Protein AF-A0AAU6EMZ0-F1 (afdb_monomer_lite)

Structure (mmCIF, N/CA/C/O backbone):
data_AF-A0AAU6EMZ0-F1
#
_entry.id   AF-A0AAU6EMZ0-F1
#
loop_
_atom_site.group_PDB
_atom_site.id
_atom_site.type_symbol
_atom_site.label_atom_id
_atom_site.label_alt_id
_atom_site.label_comp_id
_atom_site.label_asym_id
_atom_site.label_entity_id
_atom_site.label_seq_id
_atom_site.pdbx_PDB_ins_code
_atom_site.Cartn_x
_atom_site.Cartn_y
_atom_site.Cartn_z
_atom_site.occupancy
_atom_site.B_iso_or_equiv
_atom_site.auth_seq_id
_atom_site.auth_comp_id
_atom_site.auth_asym_id
_atom_site.auth_atom_id
_atom_site.pdbx_PDB_model_num
ATOM 1 N N . MET A 1 1 ? 79.956 5.441 -56.778 1.00 46.75 1 MET A N 1
ATOM 2 C CA . MET A 1 1 ? 78.729 6.126 -56.321 1.00 46.75 1 MET A CA 1
ATOM 3 C C . MET A 1 1 ? 77.990 6.664 -57.535 1.00 46.75 1 MET A C 1
ATOM 5 O O . MET A 1 1 ? 78.552 7.505 -58.216 1.00 46.75 1 MET A O 1
ATOM 9 N N . ALA A 1 2 ? 76.787 6.163 -57.823 1.00 38.44 2 ALA A N 1
ATOM 10 C CA . ALA A 1 2 ? 75.783 6.825 -58.663 1.00 38.44 2 ALA A CA 1
ATOM 11 C C . ALA A 1 2 ? 74.435 6.119 -58.444 1.00 38.44 2 ALA A C 1
ATOM 13 O O . ALA A 1 2 ? 74.355 4.894 -58.450 1.00 38.44 2 ALA A O 1
ATOM 14 N N . THR A 1 3 ? 73.415 6.913 -58.154 1.00 41.81 3 THR A N 1
ATOM 15 C CA . THR A 1 3 ? 72.106 6.571 -57.593 1.00 41.81 3 THR A CA 1
ATOM 16 C C . THR A 1 3 ? 71.152 5.948 -58.616 1.00 41.81 3 THR A C 1
ATOM 18 O O . THR A 1 3 ? 70.857 6.535 -59.654 1.00 41.81 3 THR A O 1
ATOM 21 N N . THR A 1 4 ? 70.597 4.777 -58.297 1.00 44.91 4 THR A N 1
ATOM 22 C CA . THR A 1 4 ? 69.502 4.138 -59.040 1.00 44.91 4 THR A CA 1
ATOM 23 C C . THR A 1 4 ? 68.179 4.838 -58.725 1.00 44.91 4 THR A C 1
ATOM 25 O O . THR A 1 4 ? 67.642 4.729 -57.625 1.00 44.91 4 THR A O 1
ATOM 28 N N . ALA A 1 5 ? 67.639 5.572 -59.700 1.00 46.84 5 ALA A N 1
ATOM 29 C CA . ALA A 1 5 ? 66.327 6.202 -59.604 1.00 46.84 5 ALA A CA 1
ATOM 30 C C . ALA A 1 5 ? 65.217 5.135 -59.583 1.00 46.84 5 ALA A C 1
ATOM 32 O O . ALA A 1 5 ? 65.011 4.403 -60.555 1.00 46.84 5 ALA A O 1
ATOM 33 N N . ALA A 1 6 ? 64.483 5.053 -58.473 1.00 50.91 6 ALA A N 1
ATOM 34 C CA . ALA A 1 6 ? 63.291 4.228 -58.353 1.00 50.91 6 ALA A CA 1
ATOM 35 C C . ALA A 1 6 ? 62.206 4.743 -59.315 1.00 50.91 6 ALA A C 1
ATOM 37 O O . ALA A 1 6 ? 61.633 5.814 -59.118 1.00 50.91 6 ALA A O 1
ATOM 38 N N . ARG A 1 7 ? 61.911 3.974 -60.370 1.00 48.00 7 ARG A N 1
ATOM 39 C CA . ARG A 1 7 ? 60.764 4.221 -61.252 1.00 48.00 7 ARG A CA 1
ATOM 40 C C . ARG A 1 7 ? 59.471 3.994 -60.465 1.00 48.00 7 ARG A C 1
ATOM 42 O O . ARG A 1 7 ? 59.052 2.857 -60.256 1.00 48.00 7 ARG A O 1
ATOM 49 N N . SER A 1 8 ? 58.819 5.079 -60.059 1.00 54.03 8 SER A N 1
ATOM 50 C CA . SER A 1 8 ? 57.460 5.097 -59.518 1.00 54.03 8 SER A CA 1
ATOM 51 C C . SER A 1 8 ? 56.445 4.777 -60.623 1.00 54.03 8 SER A C 1
ATOM 53 O O . SER A 1 8 ? 55.771 5.638 -61.179 1.00 54.03 8 SER A O 1
ATOM 55 N N . GLY A 1 9 ? 56.330 3.495 -60.965 1.00 49.81 9 GLY A N 1
ATOM 56 C CA . GLY A 1 9 ? 55.336 2.978 -61.905 1.00 49.81 9 GLY A CA 1
ATOM 57 C C . GLY A 1 9 ? 53.920 2.938 -61.323 1.00 49.81 9 GLY A C 1
ATOM 58 O O . GLY A 1 9 ? 53.300 1.879 -61.305 1.00 49.81 9 GLY A O 1
ATOM 59 N N . ALA A 1 10 ? 53.384 4.065 -60.852 1.00 52.66 10 ALA A N 1
ATOM 60 C CA . ALA A 1 10 ? 51.950 4.203 -60.618 1.00 52.66 10 ALA A CA 1
ATOM 61 C C . ALA A 1 10 ? 51.292 4.614 -61.942 1.00 52.66 10 ALA A C 1
ATOM 63 O O . ALA A 1 10 ? 51.250 5.790 -62.294 1.00 52.66 10 ALA A O 1
ATOM 64 N N . ARG A 1 11 ? 50.820 3.626 -62.715 1.00 57.31 11 ARG A N 1
ATOM 65 C CA . ARG A 1 11 ? 50.051 3.884 -63.942 1.00 57.31 11 ARG A CA 1
ATOM 66 C C . ARG A 1 11 ? 48.823 4.749 -63.601 1.00 57.31 11 ARG A C 1
ATOM 68 O O . ARG A 1 11 ? 48.123 4.415 -62.640 1.00 57.31 11 ARG A O 1
ATOM 75 N N . PRO A 1 12 ? 48.523 5.813 -64.368 1.00 52.91 12 PRO A N 1
ATOM 76 C CA . PRO A 1 12 ? 47.300 6.576 -64.172 1.00 52.91 12 PRO A CA 1
ATOM 77 C C . PRO A 1 12 ? 46.101 5.666 -64.452 1.00 52.91 12 PRO A C 1
ATOM 79 O O . PRO A 1 12 ? 46.034 5.000 -65.485 1.00 52.91 12 PRO A O 1
ATOM 82 N N . ILE A 1 13 ? 45.166 5.602 -63.503 1.00 59.47 13 ILE A N 1
ATOM 83 C CA . ILE A 1 13 ? 43.907 4.878 -63.674 1.00 59.47 13 ILE A CA 1
ATOM 84 C C . ILE A 1 13 ? 43.082 5.696 -64.667 1.00 59.47 13 ILE A C 1
ATOM 86 O O . ILE A 1 13 ? 42.446 6.677 -64.282 1.00 59.47 13 ILE A O 1
ATOM 90 N N . SER A 1 14 ? 43.116 5.331 -65.948 1.00 54.16 14 SER A N 1
ATOM 91 C CA . SER A 1 14 ? 42.175 5.871 -66.922 1.00 54.16 14 SER A CA 1
ATOM 92 C C . SER A 1 14 ? 40.780 5.377 -66.539 1.00 54.16 14 SER A C 1
ATOM 94 O O . SER A 1 14 ? 40.443 4.198 -66.646 1.00 54.16 14 SER A O 1
ATOM 96 N N . ALA A 1 15 ? 39.965 6.282 -66.002 1.00 51.53 15 ALA A N 1
ATOM 97 C CA . ALA A 1 15 ? 38.555 6.017 -65.794 1.00 51.53 15 ALA A CA 1
ATOM 98 C C . ALA A 1 15 ? 37.898 5.898 -67.175 1.00 51.53 15 ALA A C 1
ATOM 100 O O . ALA A 1 15 ? 37.754 6.887 -67.893 1.00 51.53 15 ALA A O 1
ATOM 101 N N . VAL A 1 16 ? 37.526 4.677 -67.557 1.00 53.81 16 VAL A N 1
ATOM 102 C CA . VAL A 1 16 ? 36.693 4.429 -68.735 1.00 53.81 16 VAL A CA 1
ATOM 103 C C . VAL A 1 16 ? 35.342 5.106 -68.485 1.00 53.81 16 VAL A C 1
ATOM 105 O O . VAL A 1 16 ? 34.534 4.628 -67.682 1.00 53.81 16 VAL A O 1
ATOM 108 N N . LYS A 1 17 ? 35.118 6.259 -69.134 1.00 50.16 17 LYS A N 1
ATOM 109 C CA . LYS A 1 17 ? 33.810 6.929 -69.204 1.00 50.16 17 LYS A CA 1
ATOM 110 C C . LYS A 1 17 ? 32.807 5.917 -69.763 1.00 50.16 17 LYS A C 1
ATOM 112 O O . LYS A 1 17 ? 32.904 5.550 -70.927 1.00 50.16 17 LYS A O 1
ATOM 117 N N . GLY A 1 18 ? 31.885 5.448 -68.922 1.00 50.56 18 GLY A N 1
ATOM 118 C CA . GLY A 1 18 ? 30.803 4.544 -69.330 1.00 50.56 18 GLY A CA 1
ATOM 119 C C . GLY A 1 18 ? 30.592 3.308 -68.455 1.00 50.56 18 GLY A C 1
ATOM 120 O O . GLY A 1 18 ? 29.577 2.639 -68.613 1.00 50.56 18 GLY A O 1
ATOM 121 N N . SER A 1 19 ? 31.478 2.993 -67.504 1.00 58.41 19 SER A N 1
ATOM 122 C CA . SER A 1 19 ? 31.186 1.914 -66.549 1.00 58.41 19 SER A CA 1
ATOM 123 C C . SER A 1 19 ? 30.449 2.463 -65.323 1.00 58.41 19 SER A C 1
ATOM 125 O O . SER A 1 19 ? 31.013 3.225 -64.543 1.00 58.41 19 SER A O 1
ATOM 127 N N . ASN A 1 20 ? 29.206 2.026 -65.100 1.00 59.50 20 ASN A N 1
ATOM 128 C CA . ASN A 1 20 ? 28.439 2.244 -63.857 1.00 59.50 20 ASN A CA 1
ATOM 129 C C . ASN A 1 20 ? 29.059 1.525 -62.633 1.00 59.50 20 ASN A C 1
ATOM 131 O O . ASN A 1 20 ? 28.396 1.278 -61.626 1.00 59.50 20 ASN A O 1
ATOM 135 N N . PHE A 1 21 ? 30.330 1.132 -62.722 1.00 59.91 21 PHE A N 1
ATOM 136 C CA . PHE A 1 21 ? 31.046 0.392 -61.701 1.00 59.91 21 PHE A CA 1
ATOM 137 C C . PHE A 1 21 ? 31.914 1.356 -60.899 1.00 59.91 21 PHE A C 1
ATOM 139 O O . PHE A 1 21 ? 33.020 1.715 -61.297 1.00 59.91 21 PHE A O 1
ATOM 146 N N . GLU A 1 22 ? 31.423 1.743 -59.720 1.00 70.06 22 GLU A N 1
ATOM 147 C CA . GLU A 1 22 ? 32.263 2.403 -58.722 1.00 70.06 22 GLU A CA 1
ATOM 148 C C . GLU A 1 22 ? 33.537 1.557 -58.480 1.00 70.06 22 GLU A C 1
ATOM 150 O O . GLU A 1 22 ? 33.438 0.343 -58.231 1.00 70.06 22 GLU A O 1
ATOM 155 N N . PRO A 1 23 ? 34.738 2.168 -58.492 1.00 80.50 23 PRO A N 1
ATOM 156 C CA . PRO A 1 23 ? 35.985 1.483 -58.186 1.00 80.50 23 PRO A CA 1
ATOM 157 C C . PRO A 1 23 ? 35.891 0.680 -56.883 1.00 80.50 23 PRO A C 1
ATOM 159 O O . PRO A 1 23 ? 35.397 1.168 -55.863 1.00 80.50 23 PRO A O 1
ATOM 162 N N . LYS A 1 24 ? 36.426 -0.551 -56.878 1.00 78.44 24 LYS A N 1
ATOM 163 C CA . LYS A 1 24 ? 36.351 -1.498 -55.742 1.00 78.44 24 LYS A CA 1
ATOM 164 C C . LYS A 1 24 ? 36.734 -0.869 -54.393 1.00 78.44 24 LYS A C 1
ATOM 166 O O . LYS A 1 24 ? 36.169 -1.242 -53.367 1.00 78.44 24 LYS A O 1
ATOM 171 N N . ARG A 1 25 ? 37.682 0.077 -54.384 1.00 78.25 25 ARG A N 1
ATOM 172 C CA . ARG A 1 25 ? 38.103 0.823 -53.184 1.00 78.25 25 ARG A CA 1
ATOM 173 C C . ARG A 1 25 ? 36.982 1.709 -52.622 1.00 78.25 25 ARG A C 1
ATOM 175 O O . ARG A 1 25 ? 36.730 1.649 -51.423 1.00 78.25 25 ARG A O 1
ATOM 182 N N . ILE A 1 26 ? 36.276 2.449 -53.479 1.00 79.25 26 ILE A N 1
ATOM 183 C CA . ILE A 1 26 ? 35.177 3.351 -53.097 1.00 79.25 26 ILE A CA 1
ATOM 184 C C . ILE A 1 26 ? 33.988 2.540 -52.572 1.00 79.25 26 ILE A C 1
ATOM 186 O O . ILE A 1 26 ? 33.518 2.788 -51.462 1.00 79.25 26 ILE A O 1
ATOM 190 N N . ARG A 1 27 ? 33.602 1.463 -53.271 1.00 78.81 27 ARG A N 1
ATOM 191 C CA . ARG A 1 27 ? 32.559 0.530 -52.802 1.00 78.81 27 ARG A CA 1
ATOM 192 C C . ARG A 1 27 ? 32.866 -0.071 -51.431 1.00 78.81 27 ARG A C 1
ATOM 194 O O . ARG A 1 27 ? 31.987 -0.161 -50.574 1.00 78.81 27 ARG A O 1
ATOM 201 N N . LYS A 1 28 ? 34.115 -0.501 -51.208 1.00 81.38 28 LYS A N 1
ATOM 202 C CA . LYS A 1 28 ? 34.553 -1.043 -49.910 1.00 81.38 28 LYS A CA 1
ATOM 203 C C . LYS A 1 28 ? 34.506 0.017 -48.808 1.00 81.38 28 LYS A C 1
ATOM 205 O O . LYS A 1 28 ? 34.060 -0.299 -47.708 1.00 81.38 28 LYS A O 1
ATOM 210 N N . ALA A 1 29 ? 34.925 1.250 -49.094 1.00 74.88 29 ALA A N 1
ATOM 211 C CA . ALA A 1 29 ? 34.855 2.356 -48.143 1.00 74.88 29 ALA A CA 1
ATOM 212 C C . ALA A 1 29 ? 33.401 2.690 -47.767 1.00 74.88 29 ALA A C 1
ATOM 214 O O . ALA A 1 29 ? 33.085 2.757 -46.581 1.00 74.88 29 ALA A O 1
ATOM 215 N N . ARG A 1 30 ? 32.498 2.779 -48.755 1.00 77.50 30 ARG A N 1
ATOM 216 C CA . ARG A 1 30 ? 31.063 3.035 -48.547 1.00 77.50 30 ARG A CA 1
ATOM 217 C C . ARG A 1 30 ? 30.395 1.934 -47.722 1.00 77.50 30 ARG A C 1
ATOM 219 O O . ARG A 1 30 ? 29.713 2.232 -46.747 1.00 77.50 30 ARG A O 1
ATOM 226 N N . ARG A 1 31 ? 30.672 0.658 -48.032 1.00 75.25 31 ARG A N 1
ATOM 227 C CA . ARG A 1 31 ? 30.199 -0.486 -47.232 1.00 75.25 31 ARG A CA 1
ATOM 228 C C . ARG A 1 31 ? 30.733 -0.433 -45.798 1.00 75.25 31 ARG A C 1
ATOM 230 O O . ARG A 1 31 ? 29.966 -0.648 -44.870 1.00 75.25 31 ARG A O 1
ATOM 237 N N . LYS A 1 32 ? 32.020 -0.128 -45.594 1.00 77.81 32 LYS A N 1
ATOM 238 C CA . LYS A 1 32 ? 32.607 -0.002 -44.247 1.00 77.81 32 LYS A CA 1
ATOM 239 C C . LYS A 1 32 ? 31.958 1.135 -43.450 1.00 77.81 32 LYS A C 1
ATOM 241 O O . LYS A 1 32 ? 31.729 0.969 -42.257 1.00 77.81 32 LYS A O 1
ATOM 246 N N . LEU A 1 33 ? 31.633 2.252 -44.103 1.00 68.81 33 LEU A N 1
ATOM 247 C CA . LEU A 1 33 ? 30.937 3.382 -43.484 1.00 68.81 33 LEU A CA 1
ATOM 248 C C . LEU A 1 33 ? 29.498 3.013 -43.085 1.00 68.81 33 LEU A C 1
ATOM 250 O O . LEU A 1 33 ? 29.107 3.266 -41.951 1.00 68.81 33 LEU A O 1
ATOM 254 N N . MET A 1 34 ? 28.753 2.337 -43.970 1.00 71.19 34 MET A N 1
ATOM 255 C CA . MET A 1 34 ? 27.405 1.828 -43.673 1.00 71.19 34 MET A CA 1
ATOM 256 C C . MET A 1 34 ? 27.412 0.816 -42.526 1.00 71.19 34 MET A C 1
ATOM 258 O O . MET A 1 34 ? 26.602 0.924 -41.616 1.00 71.19 34 MET A O 1
ATOM 262 N N . VAL A 1 35 ? 28.353 -0.135 -42.527 1.00 70.75 35 VAL A N 1
ATOM 263 C CA . VAL A 1 35 ? 28.496 -1.118 -41.441 1.00 70.75 35 VAL A CA 1
ATOM 264 C C . VAL A 1 35 ? 28.852 -0.428 -40.125 1.00 70.75 35 VAL A C 1
ATOM 266 O O . VAL A 1 35 ? 28.305 -0.784 -39.090 1.00 70.75 35 VAL A O 1
ATOM 269 N N . ARG A 1 36 ? 29.719 0.592 -40.141 1.00 67.38 36 ARG A N 1
ATOM 270 C CA . ARG A 1 36 ? 30.054 1.370 -38.940 1.00 67.38 36 ARG A CA 1
ATOM 271 C C . ARG A 1 36 ? 28.855 2.169 -38.416 1.00 67.38 36 ARG A C 1
ATOM 273 O O . ARG A 1 36 ? 28.677 2.224 -37.206 1.00 67.38 36 ARG A O 1
ATOM 280 N N . GLY A 1 37 ? 28.032 2.736 -39.302 1.00 68.56 37 GLY A N 1
ATOM 281 C CA . GLY A 1 37 ? 26.771 3.392 -38.939 1.00 68.56 37 GLY A CA 1
ATOM 282 C C . GLY A 1 37 ? 25.747 2.411 -38.363 1.00 68.56 37 GLY A C 1
ATOM 283 O O . GLY A 1 37 ? 25.199 2.659 -37.297 1.00 68.56 37 GLY A O 1
ATOM 284 N N . ALA A 1 38 ? 25.572 1.248 -38.996 1.00 70.31 38 ALA A N 1
ATOM 285 C CA . ALA A 1 38 ? 24.697 0.185 -38.503 1.00 70.31 38 ALA A CA 1
ATOM 286 C C . ALA A 1 38 ? 25.150 -0.353 -37.133 1.00 70.31 38 ALA A C 1
ATOM 288 O O . ALA A 1 38 ? 24.329 -0.514 -36.238 1.00 70.31 38 ALA A O 1
ATOM 289 N N . LEU A 1 39 ? 26.456 -0.568 -36.932 1.00 68.50 39 LEU A N 1
ATOM 290 C CA . LEU A 1 39 ? 27.016 -0.941 -35.628 1.00 68.50 39 LEU A CA 1
ATOM 291 C C . LEU A 1 39 ? 26.821 0.166 -34.584 1.00 68.50 39 LEU A C 1
ATOM 293 O O . LEU A 1 39 ? 26.520 -0.138 -33.435 1.00 68.50 39 LEU A O 1
ATOM 297 N N . GLY A 1 40 ? 26.967 1.436 -34.973 1.00 71.00 40 GLY A N 1
ATOM 298 C CA . GLY A 1 40 ? 26.685 2.583 -34.109 1.00 71.00 40 GLY A CA 1
ATOM 299 C C . GLY A 1 40 ? 25.237 2.597 -33.621 1.00 71.00 40 GLY A C 1
ATOM 300 O O . GLY A 1 40 ? 25.013 2.746 -32.423 1.00 71.00 40 GLY A O 1
ATOM 301 N N . ASN A 1 41 ? 24.283 2.342 -34.520 1.00 74.38 41 ASN A N 1
ATOM 302 C CA . ASN A 1 41 ? 22.861 2.246 -34.187 1.00 74.38 41 ASN A CA 1
ATOM 303 C C . ASN A 1 41 ? 22.576 1.055 -33.262 1.00 74.38 41 ASN A C 1
ATOM 305 O O . ASN A 1 41 ? 21.976 1.239 -32.215 1.00 74.38 41 ASN A O 1
ATOM 309 N N . VAL A 1 42 ? 23.111 -0.137 -33.558 1.00 71.81 42 VAL A N 1
ATOM 310 C CA . VAL A 1 42 ? 22.944 -1.322 -32.690 1.00 71.81 42 VAL A CA 1
ATOM 311 C C . VAL A 1 42 ? 23.517 -1.088 -31.286 1.00 71.81 42 VAL A C 1
ATOM 313 O O . VAL A 1 42 ? 22.938 -1.526 -30.292 1.00 71.81 42 VAL A O 1
ATOM 316 N N . ILE A 1 43 ? 24.652 -0.391 -31.175 1.00 74.38 43 ILE A N 1
ATOM 317 C CA . ILE A 1 43 ? 25.242 -0.032 -29.878 1.00 74.38 43 ILE A CA 1
ATOM 318 C C . ILE A 1 43 ? 24.379 1.008 -29.155 1.00 74.38 43 ILE A C 1
ATOM 320 O O . ILE A 1 43 ? 24.220 0.903 -27.939 1.00 74.38 43 ILE A O 1
ATOM 324 N N . ALA A 1 44 ? 23.839 1.998 -29.871 1.00 74.56 44 ALA A N 1
ATOM 325 C CA . ALA A 1 44 ? 22.937 2.998 -29.307 1.00 74.56 44 ALA A CA 1
ATOM 326 C C . ALA A 1 44 ? 21.650 2.344 -28.778 1.00 74.56 44 ALA A C 1
ATOM 328 O O . ALA A 1 44 ? 21.320 2.540 -27.611 1.00 74.56 44 ALA A O 1
ATOM 329 N N . ASP A 1 45 ? 21.017 1.468 -29.560 1.00 74.62 45 ASP A N 1
ATOM 330 C CA . ASP A 1 45 ? 19.819 0.717 -29.163 1.00 74.62 45 ASP A CA 1
ATOM 331 C C . ASP A 1 45 ? 20.091 -0.178 -27.946 1.00 74.62 45 ASP A C 1
ATOM 333 O O . ASP A 1 45 ? 19.297 -0.249 -27.007 1.00 74.62 45 ASP A O 1
ATOM 337 N N . ALA A 1 46 ? 21.252 -0.841 -27.912 1.00 77.06 46 ALA A N 1
ATOM 338 C CA . ALA A 1 46 ? 21.655 -1.662 -26.775 1.00 77.06 46 ALA A CA 1
ATOM 339 C C . ALA A 1 46 ? 21.939 -0.836 -25.508 1.00 77.06 46 ALA A C 1
ATOM 341 O O . ALA A 1 46 ? 21.735 -1.337 -24.399 1.00 77.06 46 ALA A O 1
ATOM 342 N N . LYS A 1 47 ? 22.434 0.401 -25.645 1.00 80.69 47 LYS A N 1
ATOM 343 C CA . LYS A 1 47 ? 22.633 1.326 -24.519 1.00 80.69 47 LYS A CA 1
ATOM 344 C C . LYS A 1 47 ? 21.302 1.867 -24.006 1.00 80.69 47 LYS A C 1
ATOM 346 O O . LYS A 1 47 ? 21.063 1.743 -22.810 1.00 80.69 47 LYS A O 1
ATOM 351 N N . MET A 1 48 ? 20.426 2.333 -24.895 1.00 80.00 48 MET A N 1
ATOM 352 C CA . MET A 1 48 ? 19.078 2.791 -24.541 1.00 80.00 48 MET A CA 1
ATOM 353 C C . MET A 1 48 ? 18.305 1.687 -23.812 1.00 80.00 48 MET A C 1
ATOM 355 O O . MET A 1 48 ? 17.861 1.880 -22.689 1.00 80.00 48 MET A O 1
ATOM 359 N N . ALA A 1 49 ? 18.308 0.459 -24.342 1.00 77.75 49 ALA A N 1
ATOM 360 C CA . ALA A 1 49 ? 17.653 -0.675 -23.687 1.00 77.75 49 ALA A CA 1
ATOM 361 C C . ALA A 1 49 ? 18.233 -1.009 -22.295 1.00 77.75 49 ALA A C 1
ATOM 363 O O . ALA A 1 49 ? 17.536 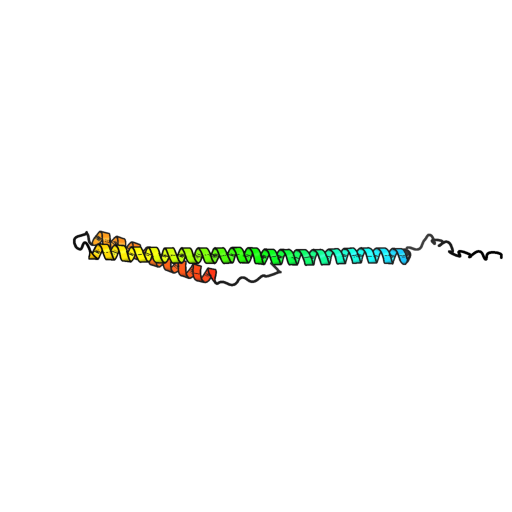-1.560 -21.438 1.00 77.75 49 ALA A O 1
ATOM 364 N N . LYS A 1 50 ? 19.520 -0.719 -22.046 1.00 83.19 50 LYS A N 1
ATOM 365 C CA . LYS A 1 50 ? 20.118 -0.849 -20.706 1.00 83.19 50 LYS A CA 1
ATOM 366 C C . LYS A 1 50 ? 19.654 0.269 -19.779 1.00 83.19 50 LYS A C 1
ATOM 368 O O . LYS A 1 50 ? 19.390 -0.019 -18.614 1.00 83.19 50 LYS A O 1
ATOM 373 N N . GLU A 1 51 ? 19.580 1.499 -20.272 1.00 86.94 51 GLU A N 1
ATOM 374 C CA . GLU A 1 51 ? 19.113 2.668 -19.523 1.00 86.94 51 GLU A CA 1
ATOM 375 C C . GLU A 1 51 ? 17.637 2.513 -19.141 1.00 86.94 51 GLU A C 1
ATOM 377 O O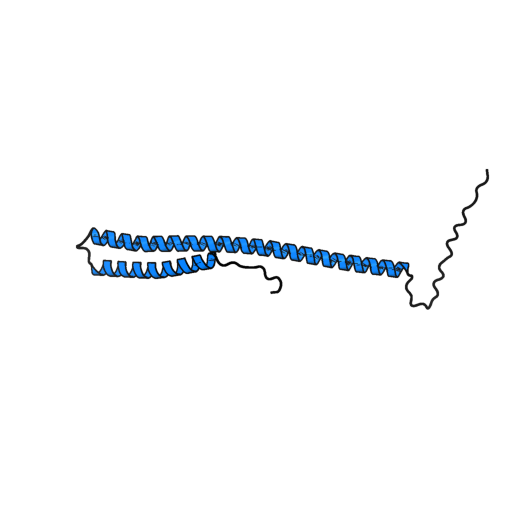 . GLU A 1 51 ? 17.330 2.558 -17.950 1.00 86.94 51 GLU A O 1
ATOM 382 N N . ASP A 1 52 ? 16.772 2.139 -20.087 1.00 83.31 52 ASP A N 1
ATOM 383 C CA . ASP A 1 52 ? 15.350 1.851 -19.854 1.00 83.31 52 ASP A CA 1
ATOM 384 C C . ASP A 1 52 ? 15.160 0.772 -18.787 1.00 83.31 52 ASP A C 1
ATOM 386 O O . ASP A 1 52 ? 14.340 0.882 -17.873 1.00 83.31 52 ASP A O 1
ATOM 390 N N . ARG A 1 53 ? 15.960 -0.298 -18.859 1.00 83.62 53 ARG A N 1
ATOM 391 C CA . ARG A 1 53 ? 15.906 -1.383 -17.878 1.00 83.62 53 ARG A CA 1
ATOM 392 C C . ARG A 1 53 ? 16.363 -0.916 -16.496 1.00 83.62 53 ARG A C 1
ATOM 394 O O . ARG A 1 53 ? 15.785 -1.330 -15.488 1.00 83.62 53 ARG A O 1
ATOM 401 N N . GLN A 1 54 ? 17.403 -0.087 -16.421 1.00 86.69 54 GLN A N 1
ATOM 402 C CA . GLN A 1 54 ? 17.856 0.487 -15.154 1.00 86.69 54 GLN A CA 1
ATOM 403 C C . GLN A 1 54 ? 16.800 1.417 -14.558 1.00 86.69 54 GLN A C 1
ATOM 405 O O . GLN A 1 54 ? 16.512 1.320 -13.363 1.00 86.69 54 GLN A O 1
ATOM 410 N N . GLU A 1 55 ? 16.203 2.278 -15.375 1.00 88.31 55 GLU A N 1
ATOM 411 C CA . GLU A 1 55 ? 15.137 3.184 -14.968 1.00 88.31 55 GLU A CA 1
ATOM 412 C C . GLU A 1 55 ? 13.897 2.418 -14.498 1.00 88.31 55 GLU A C 1
ATOM 414 O O . GLU A 1 55 ? 13.387 2.687 -13.408 1.00 88.31 55 GLU A O 1
ATOM 419 N N . PHE A 1 56 ? 13.492 1.374 -15.226 1.00 85.88 56 PHE A N 1
ATOM 420 C CA . PHE A 1 56 ? 12.417 0.477 -14.812 1.00 85.88 56 PHE A CA 1
ATOM 421 C C . PHE A 1 56 ? 12.658 -0.085 -13.407 1.00 85.88 56 PHE A C 1
ATOM 423 O O . PHE A 1 56 ? 11.778 -0.013 -12.550 1.00 85.88 56 PHE A O 1
ATOM 430 N N . TYR A 1 57 ? 13.855 -0.609 -13.120 1.00 87.00 57 TYR A N 1
ATOM 431 C CA . TYR A 1 57 ? 14.151 -1.143 -11.788 1.00 87.00 57 TYR A CA 1
ATOM 432 C C . TYR A 1 57 ? 14.233 -0.059 -10.705 1.00 87.00 57 TYR A C 1
ATOM 434 O O . TYR A 1 57 ? 13.851 -0.330 -9.561 1.00 87.00 57 TYR A O 1
ATOM 442 N N . ARG A 1 58 ? 14.683 1.162 -11.029 1.00 90.44 58 ARG A N 1
ATOM 443 C CA . ARG A 1 58 ? 14.658 2.306 -10.098 1.00 90.44 58 ARG A CA 1
ATOM 444 C C . ARG A 1 58 ? 13.223 2.691 -9.739 1.00 90.44 58 ARG A C 1
ATOM 446 O O . ARG A 1 58 ? 12.895 2.765 -8.553 1.00 90.44 58 ARG A O 1
ATOM 453 N N . ASN A 1 59 ? 12.360 2.845 -10.740 1.00 88.44 59 ASN A N 1
ATOM 454 C CA . ASN A 1 59 ? 10.945 3.163 -10.556 1.00 88.44 59 ASN A CA 1
ATOM 455 C C . ASN A 1 59 ? 10.221 2.039 -9.810 1.00 88.44 59 ASN A C 1
ATOM 457 O O . ASN A 1 59 ? 9.516 2.291 -8.832 1.00 88.44 59 ASN A O 1
ATOM 461 N N . LEU A 1 60 ? 10.494 0.783 -10.169 1.00 89.06 60 LEU A N 1
ATOM 462 C CA . LEU A 1 60 ? 9.966 -0.378 -9.463 1.00 89.06 60 LEU A CA 1
ATOM 463 C C . LEU A 1 60 ? 10.391 -0.393 -7.990 1.00 89.06 60 LEU A C 1
ATOM 465 O O . LEU A 1 60 ? 9.583 -0.712 -7.118 1.00 89.06 60 LEU A O 1
ATOM 469 N N . ARG A 1 61 ? 11.649 -0.050 -7.687 1.00 88.44 61 ARG A N 1
ATOM 470 C CA . ARG A 1 61 ? 12.131 0.055 -6.304 1.00 88.44 61 ARG A CA 1
ATOM 471 C C . ARG A 1 61 ? 11.399 1.159 -5.545 1.00 88.44 61 ARG A C 1
ATOM 473 O O . ARG A 1 61 ? 10.974 0.907 -4.420 1.00 88.44 61 ARG A O 1
ATOM 480 N N . ARG A 1 62 ? 11.223 2.340 -6.145 1.00 90.81 62 ARG A N 1
ATOM 481 C CA . ARG A 1 62 ? 10.485 3.460 -5.538 1.00 90.81 62 ARG A CA 1
ATOM 482 C C . ARG A 1 62 ? 9.050 3.059 -5.204 1.00 90.81 62 ARG A C 1
ATOM 484 O O . ARG A 1 62 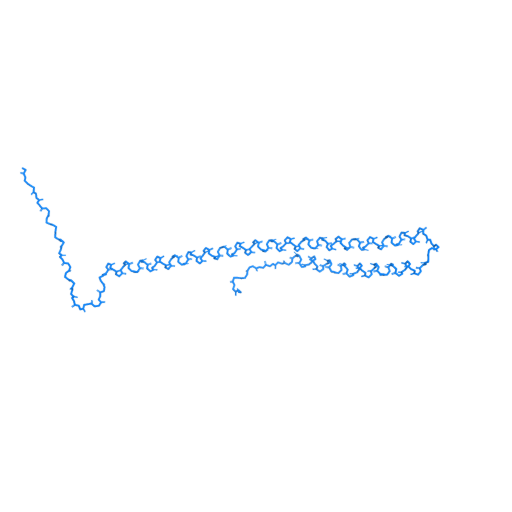? 8.641 3.194 -4.055 1.00 90.81 62 ARG A O 1
ATOM 491 N N . ILE A 1 63 ? 8.344 2.465 -6.164 1.00 89.50 63 ILE A N 1
ATOM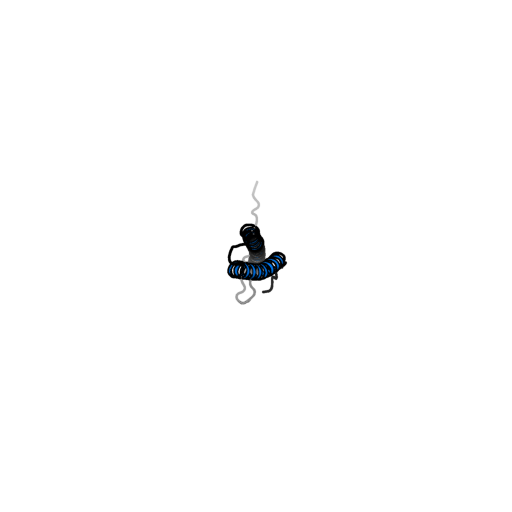 492 C CA . ILE A 1 63 ? 6.977 1.967 -5.979 1.00 89.50 63 ILE A CA 1
ATOM 493 C C . ILE A 1 63 ? 6.932 0.898 -4.879 1.00 89.50 63 ILE A C 1
ATOM 495 O O . ILE A 1 63 ? 6.081 0.960 -3.999 1.00 89.50 63 ILE A O 1
ATOM 499 N N . LYS A 1 64 ? 7.864 -0.066 -4.868 1.00 90.25 64 LYS A N 1
ATOM 500 C CA . LYS A 1 64 ? 7.932 -1.094 -3.812 1.00 90.25 64 LYS A CA 1
ATOM 501 C C . LYS A 1 64 ? 8.100 -0.490 -2.419 1.00 90.25 64 LYS A C 1
ATOM 503 O O . LYS A 1 64 ? 7.462 -0.959 -1.480 1.00 90.25 64 LYS A O 1
ATOM 508 N N . LEU A 1 65 ? 8.962 0.515 -2.276 1.00 90.56 65 LEU A N 1
ATOM 509 C CA . LEU A 1 65 ? 9.163 1.203 -1.000 1.00 90.56 65 LEU A CA 1
ATOM 510 C C . LEU A 1 65 ? 7.902 1.961 -0.578 1.00 90.56 65 LEU A C 1
ATOM 512 O O . LEU A 1 65 ? 7.472 1.808 0.560 1.00 90.56 65 LEU A O 1
ATOM 516 N N . GLN A 1 66 ? 7.273 2.688 -1.503 1.00 90.88 66 GLN A N 1
ATOM 517 C CA . GLN A 1 66 ? 6.021 3.404 -1.247 1.00 90.88 66 GLN A CA 1
ATOM 518 C C . GLN A 1 66 ? 4.896 2.457 -0.814 1.00 90.88 66 GLN A C 1
ATOM 520 O O . GLN A 1 66 ? 4.270 2.689 0.212 1.00 90.88 66 GLN A O 1
ATOM 525 N N . ARG A 1 67 ? 4.687 1.339 -1.522 1.00 91.75 67 ARG A N 1
ATOM 526 C CA . ARG A 1 67 ? 3.658 0.347 -1.158 1.00 91.75 67 ARG A CA 1
ATOM 527 C C . ARG A 1 67 ? 3.877 -0.238 0.235 1.00 91.75 67 ARG A C 1
ATOM 529 O O . ARG A 1 67 ? 2.926 -0.406 0.985 1.00 91.75 67 ARG A O 1
ATOM 536 N N . ARG A 1 68 ? 5.131 -0.537 0.592 1.00 91.19 68 ARG A N 1
ATOM 537 C CA . ARG A 1 68 ? 5.479 -1.029 1.936 1.00 91.19 68 ARG A CA 1
ATOM 538 C C . ARG A 1 68 ? 5.231 0.016 3.015 1.00 91.19 68 ARG A C 1
ATOM 540 O O . ARG A 1 68 ? 4.822 -0.355 4.107 1.00 91.19 68 ARG A O 1
ATOM 547 N N . GLN A 1 69 ? 5.513 1.283 2.728 1.00 93.31 69 GLN A N 1
ATOM 548 C CA . GLN A 1 69 ? 5.256 2.372 3.661 1.00 93.31 69 GLN A CA 1
ATOM 549 C C . GLN A 1 69 ? 3.752 2.531 3.906 1.00 93.31 69 GLN A C 1
ATOM 551 O O . GLN A 1 69 ? 3.328 2.488 5.055 1.00 93.31 69 GLN A O 1
ATOM 556 N N . LEU A 1 70 ? 2.951 2.570 2.838 1.00 92.12 70 LEU A N 1
ATOM 557 C CA . LEU A 1 70 ? 1.491 2.635 2.938 1.00 92.12 70 LEU A CA 1
ATOM 558 C C . LEU A 1 70 ? 0.911 1.442 3.710 1.00 92.12 70 LEU A C 1
ATOM 560 O O . LEU A 1 70 ? 0.077 1.626 4.586 1.00 92.12 70 LEU A O 1
ATOM 564 N N . ALA A 1 71 ? 1.392 0.220 3.457 1.00 92.38 71 ALA A N 1
ATOM 565 C CA . ALA A 1 71 ? 0.931 -0.958 4.194 1.00 92.38 71 ALA A CA 1
ATOM 566 C C . ALA A 1 71 ? 1.234 -0.871 5.704 1.00 92.38 71 ALA A C 1
ATOM 568 O O . ALA A 1 71 ? 0.412 -1.269 6.526 1.00 92.38 71 ALA A O 1
ATOM 569 N N . LYS A 1 72 ? 2.390 -0.307 6.087 1.00 94.38 72 LYS A N 1
ATOM 570 C CA . LYS A 1 72 ? 2.714 -0.053 7.500 1.00 94.38 72 LYS A CA 1
ATOM 571 C C . LYS A 1 72 ? 1.788 0.990 8.118 1.00 94.38 72 LYS A C 1
ATOM 573 O O . LYS A 1 72 ? 1.332 0.791 9.236 1.00 94.38 72 LYS A O 1
ATOM 578 N N . GLU A 1 73 ? 1.517 2.080 7.408 1.00 94.50 73 GLU A N 1
ATOM 579 C CA . GLU A 1 73 ? 0.617 3.140 7.877 1.00 94.50 73 GLU A CA 1
ATOM 580 C C . GLU A 1 73 ? -0.810 2.613 8.075 1.00 94.50 73 GLU A C 1
ATOM 582 O O . GLU A 1 73 ? -1.417 2.869 9.113 1.00 94.50 73 GLU A O 1
ATOM 587 N N . MET A 1 74 ? -1.303 1.782 7.152 1.00 94.19 74 MET A N 1
ATOM 588 C CA . MET A 1 74 ? -2.602 1.114 7.287 1.00 94.19 74 MET A CA 1
ATOM 589 C C . MET A 1 74 ? -2.650 0.168 8.491 1.00 94.19 74 MET A C 1
ATOM 591 O O . MET A 1 74 ? -3.635 0.158 9.227 1.00 94.19 74 MET A O 1
ATOM 595 N N . ALA A 1 75 ? -1.577 -0.587 8.745 1.00 92.94 75 ALA A N 1
ATOM 596 C CA . ALA A 1 75 ? -1.489 -1.444 9.925 1.00 92.94 75 ALA A CA 1
ATOM 597 C C . ALA A 1 75 ? -1.501 -0.635 11.237 1.00 92.94 75 ALA A C 1
ATOM 599 O O . ALA A 1 75 ? -2.149 -1.035 12.204 1.00 92.94 75 ALA A O 1
ATOM 600 N N . VAL A 1 76 ? -0.830 0.523 11.272 1.00 95.94 76 VAL A N 1
ATOM 601 C CA . VAL A 1 76 ? -0.884 1.440 12.424 1.00 95.94 76 VAL A CA 1
ATOM 602 C C . VAL A 1 76 ? -2.306 1.958 12.632 1.00 95.94 76 VAL A C 1
ATOM 604 O O . VAL A 1 76 ? -2.802 1.922 13.756 1.00 95.94 76 VAL A O 1
ATOM 607 N N . LEU A 1 77 ? -2.993 2.372 11.565 1.00 94.69 77 LEU A N 1
ATOM 608 C CA . LEU A 1 77 ? -4.377 2.844 11.643 1.00 94.69 77 LEU A CA 1
ATOM 609 C C . LEU A 1 77 ? -5.336 1.750 12.150 1.00 94.69 77 LEU A C 1
ATOM 611 O O . LEU A 1 77 ? -6.205 2.020 12.984 1.00 94.69 77 LEU A O 1
ATOM 615 N N . ALA A 1 78 ? -5.151 0.501 11.714 1.00 94.38 78 ALA A N 1
ATOM 616 C CA . ALA A 1 78 ? -5.902 -0.647 12.225 1.00 94.38 78 ALA A CA 1
ATOM 617 C C . ALA A 1 78 ? -5.676 -0.851 13.736 1.00 94.38 78 ALA A C 1
ATOM 619 O O . ALA A 1 78 ? -6.632 -1.048 14.485 1.00 94.38 78 ALA A O 1
ATOM 620 N N . GLY A 1 79 ? -4.432 -0.712 14.207 1.00 95.00 79 GLY A N 1
ATOM 621 C CA . GLY A 1 79 ? -4.113 -0.760 15.637 1.00 95.00 79 GLY A CA 1
ATOM 622 C C . GLY A 1 79 ? -4.727 0.397 16.435 1.00 95.00 79 GLY A C 1
ATOM 623 O O . GLY A 1 79 ? -5.239 0.188 17.533 1.00 95.00 79 GLY A O 1
ATOM 624 N N . MET A 1 80 ? -4.743 1.613 15.880 1.00 95.38 80 MET A N 1
ATOM 625 C CA . MET A 1 80 ? -5.371 2.776 16.522 1.00 95.38 80 MET A CA 1
ATOM 626 C C . MET A 1 80 ? -6.885 2.596 16.675 1.00 95.38 80 MET A C 1
ATOM 628 O O . MET A 1 80 ? -7.428 2.858 17.747 1.00 95.38 80 MET A O 1
ATOM 632 N N . THR A 1 81 ? -7.567 2.108 15.634 1.00 94.94 81 THR A N 1
ATOM 633 C CA . 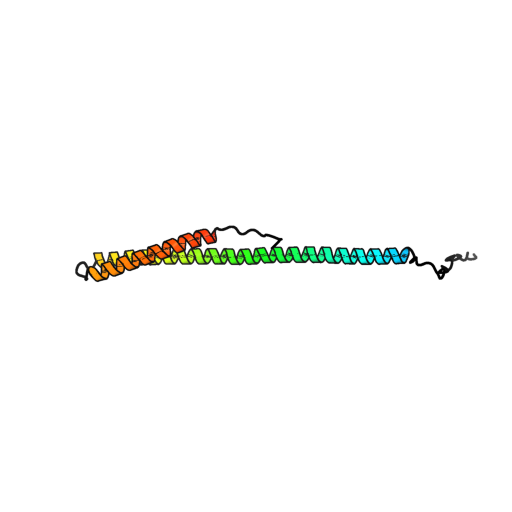THR A 1 81 ? -9.014 1.830 15.692 1.00 94.94 81 THR A CA 1
ATOM 634 C C . THR A 1 81 ? -9.347 0.712 16.677 1.00 94.94 81 THR A C 1
ATOM 636 O O . THR A 1 81 ? -10.315 0.828 17.424 1.00 94.94 81 THR A O 1
ATOM 639 N N . GLN A 1 82 ? -8.502 -0.318 16.776 1.00 94.31 82 GLN A N 1
ATOM 640 C CA . GLN A 1 82 ? -8.613 -1.329 17.829 1.00 94.31 82 GLN A CA 1
ATOM 641 C C . GLN A 1 82 ? -8.429 -0.720 19.230 1.00 94.31 82 GLN A C 1
ATOM 643 O O . GLN A 1 82 ? -9.165 -1.054 20.160 1.00 94.31 82 GLN A O 1
ATOM 648 N N . GLY A 1 83 ? -7.477 0.206 19.380 1.00 94.25 83 GLY A N 1
ATOM 649 C CA . GLY A 1 83 ? -7.246 0.950 20.617 1.00 94.25 83 GLY A CA 1
ATOM 650 C C . GLY A 1 83 ? -8.474 1.741 21.072 1.00 94.25 83 GLY A C 1
ATOM 651 O O . GLY A 1 83 ? -8.812 1.696 22.252 1.00 94.25 83 GLY A O 1
ATOM 652 N N . LEU A 1 84 ? -9.198 2.376 20.141 1.00 93.81 84 LEU A N 1
ATOM 653 C CA . LEU A 1 84 ? -10.449 3.086 20.441 1.00 93.81 84 LEU A CA 1
ATOM 654 C C . LEU A 1 84 ? -11.508 2.159 21.051 1.00 93.81 84 LEU A C 1
ATOM 656 O O . LEU A 1 84 ? -12.157 2.542 22.023 1.00 93.81 84 LEU A O 1
ATOM 660 N N . ILE A 1 85 ? -11.642 0.926 20.549 1.00 93.19 85 ILE A N 1
ATOM 661 C CA . ILE A 1 85 ? -12.557 -0.073 21.129 1.00 93.19 85 ILE A CA 1
ATOM 662 C C . ILE A 1 85 ? -12.185 -0.346 22.593 1.00 93.19 85 ILE A C 1
ATOM 664 O O . ILE A 1 85 ? -13.056 -0.377 23.465 1.00 93.19 85 ILE A O 1
ATOM 668 N N . GLY A 1 86 ? -10.888 -0.507 22.874 1.00 92.12 86 GLY A N 1
ATOM 669 C CA . GLY A 1 86 ? -10.377 -0.698 24.232 1.00 92.12 86 GLY A CA 1
ATOM 670 C C . GLY A 1 86 ? -10.636 0.506 25.141 1.00 92.12 86 GLY A C 1
ATOM 671 O O . GLY A 1 86 ? -11.045 0.328 26.287 1.00 92.12 86 GLY A O 1
ATOM 672 N N . SER A 1 87 ? -10.461 1.728 24.632 1.00 92.38 87 SER A N 1
ATOM 673 C CA . SER A 1 87 ? -10.743 2.960 25.376 1.00 92.38 87 SER A CA 1
ATOM 674 C C . SER A 1 87 ? -12.222 3.098 25.736 1.00 92.38 87 SER A C 1
ATOM 676 O O . SER A 1 87 ? -12.530 3.403 26.887 1.00 92.38 87 SER A O 1
ATOM 678 N N . VAL A 1 88 ? -13.138 2.814 24.803 1.00 90.56 88 VAL A N 1
ATOM 679 C CA . VAL A 1 88 ? -14.587 2.840 25.076 1.00 90.56 88 VAL A CA 1
ATOM 680 C C . VAL A 1 88 ? -14.957 1.793 26.129 1.00 90.56 88 VAL A C 1
ATOM 682 O O . VAL A 1 88 ? -15.666 2.106 27.084 1.00 90.56 88 VAL A O 1
ATOM 685 N N . GLN A 1 89 ? -14.407 0.578 26.029 1.00 89.44 89 GLN A N 1
ATOM 686 C CA . GLN A 1 89 ? -14.620 -0.466 27.036 1.00 89.44 89 GLN A CA 1
ATOM 687 C C . GLN A 1 89 ? -14.080 -0.060 28.416 1.00 89.44 89 GLN A C 1
ATOM 689 O O . GLN A 1 89 ? -14.708 -0.341 29.435 1.00 89.44 89 GLN A O 1
ATOM 694 N N . HIS A 1 90 ? -12.922 0.603 28.467 1.00 91.12 90 HIS A N 1
ATOM 695 C CA . HIS A 1 90 ? -12.348 1.080 29.722 1.00 91.12 90 HIS A CA 1
ATOM 696 C C . HIS A 1 90 ? -13.236 2.137 30.392 1.00 91.12 90 HIS A C 1
ATOM 698 O O . HIS A 1 90 ? -13.438 2.076 31.604 1.00 91.12 90 HIS A O 1
ATOM 704 N N . ILE A 1 91 ? -13.799 3.067 29.614 1.00 88.88 91 ILE A N 1
ATOM 705 C CA . ILE A 1 91 ? -14.745 4.074 30.118 1.00 88.88 91 ILE A CA 1
ATOM 706 C C . ILE A 1 91 ? -16.008 3.393 30.655 1.00 88.88 91 ILE A C 1
ATOM 708 O O . ILE A 1 91 ? -16.402 3.685 31.783 1.00 88.88 91 ILE A O 1
ATOM 712 N N . ALA A 1 92 ? -16.579 2.444 29.905 1.00 86.56 92 ALA A N 1
ATOM 713 C CA . ALA A 1 92 ? -17.764 1.692 30.324 1.00 86.56 92 ALA A CA 1
ATOM 714 C C . ALA A 1 92 ? -17.544 0.941 31.650 1.00 86.56 92 ALA A C 1
ATOM 716 O O . ALA A 1 92 ? -18.403 0.950 32.524 1.00 86.56 92 ALA A O 1
ATOM 717 N N . ASN A 1 93 ? -16.362 0.346 31.838 1.00 87.88 93 ASN A N 1
ATOM 718 C CA . ASN A 1 93 ? -16.020 -0.349 33.081 1.00 87.88 93 ASN A CA 1
ATOM 719 C C . ASN A 1 93 ? -15.805 0.611 34.265 1.00 87.88 93 ASN A C 1
ATOM 721 O O . ASN A 1 93 ? -16.016 0.224 35.412 1.00 87.88 93 ASN A O 1
ATOM 725 N N . ARG A 1 94 ? -15.323 1.835 34.009 1.00 88.94 94 ARG A N 1
ATOM 726 C CA . ARG A 1 94 ? -14.979 2.818 35.049 1.00 88.94 94 ARG A CA 1
ATOM 727 C C . ARG A 1 94 ? -16.178 3.643 35.516 1.00 88.94 94 ARG A C 1
ATOM 729 O O . ARG A 1 94 ? -16.193 4.067 36.668 1.00 88.94 94 ARG A O 1
ATOM 736 N N . TYR A 1 95 ? -17.149 3.876 34.638 1.00 85.50 95 TYR A N 1
ATOM 737 C CA . TYR A 1 95 ? -18.324 4.704 34.906 1.00 85.50 95 TYR A CA 1
ATOM 738 C C . TYR A 1 95 ? -19.606 3.939 34.539 1.00 85.50 95 TYR A C 1
ATOM 740 O O . TYR A 1 95 ? -20.197 4.215 33.497 1.00 85.50 95 TYR A O 1
ATOM 748 N N . PRO A 1 96 ? -20.045 2.980 35.375 1.00 75.38 96 PRO A N 1
ATOM 749 C CA . PRO A 1 96 ? -21.214 2.145 35.082 1.00 75.38 96 PRO A CA 1
ATOM 750 C C . PRO A 1 96 ? -22.531 2.937 35.016 1.00 75.38 96 PRO A C 1
ATOM 752 O O . PRO A 1 96 ? -23.460 2.509 34.339 1.00 75.38 96 PRO A O 1
ATOM 755 N N . ASP A 1 97 ? -22.594 4.106 35.662 1.00 75.69 97 ASP A N 1
ATOM 756 C CA . ASP A 1 97 ? -23.763 5.000 35.644 1.00 75.69 97 ASP A CA 1
ATOM 757 C C . ASP A 1 97 ? -23.813 5.906 34.399 1.00 75.69 97 ASP A C 1
ATOM 759 O O . ASP A 1 97 ? -24.783 6.634 34.180 1.00 75.69 97 ASP A O 1
ATOM 763 N N . PHE A 1 98 ? -22.754 5.907 33.581 1.00 70.69 98 PHE A N 1
ATOM 764 C CA . PHE A 1 98 ? -22.716 6.670 32.340 1.00 70.69 98 PHE A CA 1
ATOM 765 C C . PHE A 1 98 ? -23.697 6.047 31.343 1.00 70.69 98 PHE A C 1
ATOM 767 O O . PHE A 1 98 ? -23.717 4.831 31.175 1.00 70.69 98 PHE A O 1
ATOM 774 N N . THR A 1 99 ? -24.515 6.873 30.680 1.00 69.38 99 THR A N 1
ATOM 775 C CA . THR A 1 99 ? -25.596 6.425 29.782 1.00 69.38 99 THR A CA 1
ATOM 776 C C . THR A 1 99 ? -25.133 5.314 28.837 1.00 69.38 99 THR A C 1
ATOM 778 O O . THR A 1 99 ? -24.377 5.578 27.899 1.00 69.38 99 THR A O 1
ATOM 781 N N . ALA A 1 100 ? -25.599 4.087 29.088 1.00 73.56 100 ALA A N 1
ATOM 782 C CA . ALA A 1 100 ? -25.161 2.886 28.381 1.00 73.56 100 ALA A CA 1
ATOM 783 C C . ALA A 1 100 ? -25.358 2.991 26.859 1.00 73.56 100 ALA A C 1
ATOM 785 O O . ALA A 1 100 ? -24.499 2.568 26.094 1.00 73.56 100 ALA A O 1
ATOM 786 N N . THR A 1 101 ? -26.427 3.663 26.417 1.00 80.19 101 THR A N 1
ATOM 787 C CA . THR A 1 101 ? -26.772 3.820 24.996 1.00 80.19 101 THR A CA 1
ATOM 788 C C . THR A 1 101 ? -25.703 4.552 24.183 1.00 80.19 101 THR A C 1
ATOM 790 O O . THR A 1 101 ? -25.294 4.057 23.138 1.00 80.19 101 THR A O 1
ATOM 793 N N . SER A 1 102 ? -25.193 5.692 24.660 1.00 83.75 102 SER A N 1
ATOM 794 C CA . SER A 1 102 ? -24.173 6.459 23.919 1.00 83.75 102 SER A CA 1
ATOM 795 C C . SER A 1 102 ? -22.817 5.746 23.859 1.00 83.75 102 SER A C 1
ATOM 797 O O . SER A 1 102 ? -22.101 5.843 22.861 1.00 83.75 102 SER A O 1
ATOM 799 N N . LEU A 1 103 ? -22.463 4.998 24.909 1.00 86.44 103 LEU A N 1
ATOM 800 C CA . LEU A 1 103 ? -21.247 4.184 24.936 1.00 86.44 103 LEU A CA 1
ATOM 801 C C . LEU A 1 103 ? -21.353 2.973 24.009 1.00 86.44 103 LEU A C 1
ATOM 803 O O . LEU A 1 103 ? -20.380 2.654 23.323 1.00 86.44 103 LEU A O 1
ATOM 807 N N . ASP A 1 104 ? -22.516 2.328 23.960 1.00 86.94 104 ASP A N 1
ATOM 808 C CA . ASP A 1 104 ? -22.772 1.209 23.057 1.00 86.94 104 ASP A CA 1
ATOM 809 C C . ASP A 1 104 ? -22.731 1.660 21.590 1.00 86.94 104 ASP A C 1
ATOM 811 O O . ASP A 1 104 ? -22.043 1.039 20.780 1.00 86.94 104 ASP A O 1
ATOM 815 N N . GLU A 1 105 ? -23.351 2.794 21.250 1.00 90.38 105 GLU A N 1
ATOM 816 C CA . GLU A 1 105 ? -23.273 3.389 19.907 1.00 90.38 105 GLU A CA 1
ATOM 817 C C . GLU A 1 105 ? -21.832 3.740 19.506 1.00 90.38 105 GLU A C 1
ATOM 819 O O . GLU A 1 105 ? -21.384 3.421 18.396 1.00 90.38 105 GLU A O 1
ATOM 824 N N . ALA A 1 106 ? -21.067 4.351 20.416 1.00 90.62 106 ALA A N 1
ATOM 825 C CA . ALA A 1 106 ? -19.657 4.655 20.188 1.00 90.62 106 ALA A CA 1
ATOM 826 C C . ALA A 1 106 ? -18.829 3.376 19.985 1.00 90.62 106 ALA A C 1
ATOM 828 O O . ALA A 1 106 ? -17.959 3.323 19.109 1.00 90.62 106 ALA A O 1
ATOM 829 N N . ARG A 1 107 ? -19.117 2.322 20.757 1.00 91.06 107 ARG A N 1
ATOM 830 C CA . ARG A 1 107 ? -18.448 1.024 20.648 1.00 91.06 107 ARG A CA 1
ATOM 831 C C . ARG A 1 107 ? -18.747 0.347 19.315 1.00 91.06 107 ARG A C 1
ATOM 833 O O . ARG A 1 107 ? -17.817 -0.146 18.680 1.00 91.06 107 ARG A O 1
ATOM 840 N N . GLU A 1 108 ? -20.005 0.318 18.888 1.00 93.12 108 GLU A N 1
ATOM 841 C CA . GLU A 1 108 ? -20.398 -0.269 17.602 1.00 93.12 108 GLU A CA 1
ATOM 842 C C . GLU A 1 108 ? -19.798 0.508 16.426 1.00 93.12 108 GLU A C 1
ATOM 844 O O . GLU A 1 108 ? -19.248 -0.092 15.501 1.00 93.12 108 GLU A O 1
ATOM 849 N N . THR A 1 109 ? -19.765 1.838 16.510 1.00 94.62 109 THR A N 1
ATOM 850 C CA . THR A 1 109 ? -19.104 2.681 15.503 1.00 94.62 109 THR A CA 1
ATOM 851 C C . THR A 1 109 ? -17.600 2.393 15.430 1.00 94.62 109 THR A C 1
ATOM 853 O O . THR A 1 109 ? -17.048 2.225 14.340 1.00 94.62 109 THR A O 1
ATOM 856 N N . ALA A 1 110 ? -16.926 2.268 16.578 1.00 93.81 110 ALA A N 1
ATOM 857 C CA . ALA A 1 110 ? -15.506 1.924 16.634 1.00 93.81 110 ALA A CA 1
ATOM 858 C C . ALA A 1 110 ? -15.223 0.517 16.078 1.00 93.81 110 ALA A C 1
ATOM 860 O O . ALA A 1 110 ? -14.242 0.331 15.356 1.00 93.81 110 ALA A O 1
ATOM 861 N N . LYS A 1 111 ? -16.092 -0.466 16.354 1.00 95.25 111 LYS A N 1
ATOM 862 C CA . LYS A 1 111 ? -16.005 -1.815 15.771 1.00 95.25 111 LYS A CA 1
ATOM 863 C C . LYS A 1 111 ? -16.169 -1.790 14.254 1.00 95.25 111 LYS A C 1
ATOM 865 O O . LYS A 1 111 ? -15.369 -2.410 13.559 1.00 95.25 111 LYS A O 1
ATOM 870 N N . ALA A 1 112 ? -17.164 -1.067 13.740 1.00 95.50 112 ALA A N 1
ATOM 871 C CA . ALA A 1 112 ? -17.400 -0.940 12.304 1.00 95.50 112 ALA A CA 1
ATOM 872 C C . ALA A 1 112 ? -16.208 -0.276 11.594 1.00 95.50 112 ALA A C 1
ATOM 874 O O . ALA A 1 112 ? -15.726 -0.780 10.577 1.00 95.50 112 ALA A O 1
ATOM 875 N N . ALA A 1 113 ? -15.672 0.804 12.173 1.00 94.06 113 ALA A N 1
ATOM 876 C CA . ALA A 1 113 ? -14.471 1.464 11.672 1.00 94.06 113 ALA A CA 1
ATOM 877 C C . ALA A 1 113 ? -13.258 0.521 11.679 1.00 94.06 113 ALA A C 1
ATOM 879 O O . ALA A 1 113 ? -12.559 0.410 10.673 1.00 94.06 113 ALA A O 1
ATOM 880 N N . HIS A 1 114 ? -13.033 -0.202 12.779 1.00 95.81 114 HIS A N 1
ATOM 881 C CA . HIS A 1 114 ? -11.943 -1.169 12.878 1.00 95.81 114 HIS A CA 1
ATOM 882 C C . HIS A 1 114 ? -12.069 -2.293 11.846 1.00 95.81 114 HIS A C 1
ATOM 884 O O . HIS A 1 114 ? -11.089 -2.606 11.177 1.00 95.81 114 HIS A O 1
ATOM 890 N N . ALA A 1 115 ? -13.265 -2.857 11.659 1.00 95.50 115 ALA A N 1
ATOM 891 C CA . ALA A 1 115 ? -13.503 -3.895 10.661 1.00 95.50 115 ALA A CA 1
ATOM 892 C C . ALA A 1 115 ? -13.163 -3.399 9.246 1.00 95.50 115 ALA A C 1
ATOM 894 O O . ALA A 1 115 ? -12.408 -4.052 8.528 1.00 95.50 115 ALA A O 1
ATOM 895 N N . SER A 1 116 ? -13.642 -2.207 8.872 1.00 95.38 116 SER A N 1
ATOM 896 C CA . SER A 1 116 ? -13.346 -1.611 7.565 1.00 95.38 116 SER A CA 1
ATOM 897 C C . SER A 1 116 ? -11.850 -1.351 7.368 1.00 95.38 116 SER A C 1
ATOM 899 O O . SER A 1 116 ? -11.307 -1.639 6.302 1.00 95.38 116 SER A O 1
ATOM 901 N N . VAL A 1 117 ? -11.178 -0.796 8.378 1.00 94.69 117 VAL A N 1
ATOM 902 C CA . VAL A 1 117 ? -9.750 -0.465 8.301 1.00 94.69 117 VAL A CA 1
ATOM 903 C C . VAL A 1 117 ? -8.886 -1.724 8.307 1.00 94.69 117 VAL A C 1
ATOM 905 O O . VAL A 1 117 ? -7.892 -1.769 7.589 1.00 94.69 117 VAL A O 1
ATOM 908 N N . SER A 1 118 ? -9.261 -2.753 9.069 1.00 95.06 118 SER A N 1
ATOM 909 C CA . SER A 1 118 ? -8.538 -4.027 9.117 1.00 95.06 118 SER A CA 1
ATOM 910 C C . SER A 1 118 ? -8.554 -4.718 7.758 1.00 95.06 118 SER A C 1
ATOM 912 O O . SER A 1 118 ? -7.502 -5.130 7.278 1.00 95.06 118 SER A O 1
ATOM 914 N N . VAL A 1 119 ? -9.721 -4.782 7.106 1.00 95.69 119 VAL A N 1
ATOM 915 C CA . VAL A 1 119 ? -9.841 -5.365 5.760 1.00 95.69 119 VAL A CA 1
ATOM 916 C C . VAL A 1 119 ? -8.969 -4.597 4.768 1.00 95.69 119 VAL A C 1
ATOM 918 O O . VAL A 1 119 ? -8.166 -5.195 4.055 1.00 95.69 119 VAL A O 1
ATOM 921 N N . ALA A 1 120 ? -9.046 -3.264 4.779 1.00 92.44 120 ALA A N 1
ATOM 922 C CA . ALA A 1 120 ? -8.213 -2.439 3.912 1.00 92.44 120 ALA A CA 1
ATOM 923 C C . ALA A 1 120 ? -6.709 -2.627 4.199 1.00 92.44 120 ALA A C 1
ATOM 925 O O . ALA A 1 120 ? -5.899 -2.677 3.274 1.00 92.44 120 ALA A O 1
ATOM 926 N N . ALA A 1 121 ? -6.309 -2.763 5.466 1.00 94.38 121 ALA A N 1
ATOM 927 C CA . ALA A 1 121 ? -4.921 -3.018 5.836 1.00 94.38 121 ALA A CA 1
ATOM 928 C C . ALA A 1 121 ? -4.418 -4.364 5.291 1.00 94.38 121 ALA A C 1
ATOM 930 O O . ALA A 1 121 ? -3.312 -4.417 4.746 1.00 94.38 121 ALA A O 1
ATOM 931 N N . ASP A 1 122 ? -5.231 -5.419 5.359 1.00 92.94 122 ASP A N 1
ATOM 932 C CA . ASP A 1 122 ? -4.901 -6.737 4.810 1.00 92.94 122 ASP A CA 1
ATOM 933 C C . ASP A 1 122 ? -4.772 -6.709 3.281 1.00 92.94 122 ASP A C 1
ATOM 935 O O . ASP A 1 122 ? -3.799 -7.229 2.719 1.00 92.94 122 ASP A O 1
ATOM 939 N N . GLU A 1 123 ? -5.690 -6.029 2.594 1.00 92.50 123 GLU A N 1
ATOM 940 C CA . GLU A 1 123 ? -5.631 -5.832 1.143 1.00 92.50 123 GLU A CA 1
ATOM 941 C C . GLU A 1 123 ? -4.363 -5.074 0.722 1.00 92.50 123 GLU A C 1
ATOM 943 O O . GLU A 1 123 ? -3.645 -5.492 -0.195 1.00 92.50 123 GLU A O 1
ATOM 948 N N . PHE A 1 124 ? -4.018 -3.993 1.429 1.00 89.75 124 PHE A N 1
ATOM 949 C CA . PHE A 1 124 ? -2.793 -3.236 1.167 1.00 89.75 124 PHE A CA 1
ATOM 950 C C . PHE A 1 124 ? -1.529 -4.047 1.475 1.00 89.75 124 PHE A C 1
ATOM 952 O O . PHE A 1 124 ? -0.536 -3.953 0.744 1.00 89.75 124 PHE A O 1
ATOM 959 N N . GLN A 1 125 ? -1.560 -4.888 2.509 1.00 90.50 125 GLN A N 1
ATOM 960 C CA . GLN A 1 125 ? -0.479 -5.812 2.842 1.00 90.50 125 GLN A CA 1
ATOM 961 C C . GLN A 1 125 ? -0.273 -6.850 1.725 1.00 90.50 125 GLN A C 1
ATOM 963 O O . GLN A 1 125 ? 0.872 -7.144 1.356 1.00 90.50 125 GLN A O 1
ATOM 968 N N . MET A 1 126 ? -1.356 -7.379 1.144 1.00 90.00 126 MET A N 1
ATOM 969 C CA . MET A 1 126 ? -1.300 -8.256 -0.030 1.00 90.00 126 MET A CA 1
ATOM 970 C C . MET A 1 126 ? -0.739 -7.518 -1.248 1.00 90.00 126 MET A C 1
ATOM 972 O O . MET A 1 126 ? 0.223 -7.988 -1.865 1.00 90.00 126 MET A O 1
ATOM 976 N N . PHE A 1 127 ? -1.260 -6.328 -1.551 1.00 86.19 127 PHE A N 1
ATOM 977 C CA . PHE A 1 127 ? -0.799 -5.490 -2.658 1.00 86.19 127 PHE A CA 1
ATOM 978 C C . PHE A 1 127 ? 0.697 -5.144 -2.561 1.00 86.19 127 PHE A C 1
ATOM 980 O O . PHE A 1 127 ? 1.426 -5.186 -3.559 1.00 86.19 127 PHE A O 1
ATOM 987 N N . ALA A 1 128 ? 1.197 -4.867 -1.354 1.00 88.94 128 ALA A N 1
ATOM 988 C CA . ALA A 1 128 ? 2.608 -4.580 -1.110 1.00 88.94 128 ALA A CA 1
ATOM 989 C C . ALA A 1 128 ? 3.540 -5.779 -1.380 1.00 88.94 128 ALA A C 1
ATOM 991 O O . ALA A 1 128 ? 4.742 -5.584 -1.604 1.00 88.94 128 ALA A O 1
ATOM 992 N N . ARG A 1 129 ? 3.012 -7.011 -1.385 1.00 87.06 129 ARG A N 1
ATOM 993 C CA . ARG A 1 129 ? 3.761 -8.254 -1.652 1.00 87.06 129 ARG A CA 1
ATOM 994 C C . ARG A 1 129 ? 3.736 -8.682 -3.121 1.00 87.06 129 ARG A C 1
ATOM 996 O O . ARG A 1 129 ? 4.559 -9.516 -3.508 1.00 87.06 129 ARG A O 1
ATOM 1003 N N . VAL A 1 130 ? 2.849 -8.113 -3.940 1.00 87.88 130 VAL A N 1
ATOM 1004 C CA . VAL A 1 130 ? 2.719 -8.459 -5.364 1.00 87.88 130 VAL A CA 1
ATOM 1005 C C . VAL A 1 130 ? 4.039 -8.227 -6.107 1.00 87.88 130 VAL A C 1
ATOM 1007 O O . VAL A 1 130 ? 4.671 -7.169 -6.013 1.00 87.88 130 VAL A O 1
ATOM 1010 N N . ARG A 1 131 ? 4.467 -9.236 -6.874 1.00 81.19 131 ARG A N 1
ATOM 1011 C CA . ARG A 1 131 ? 5.677 -9.178 -7.702 1.00 81.19 131 ARG A CA 1
ATOM 1012 C C . ARG A 1 131 ? 5.340 -8.583 -9.065 1.00 81.19 131 ARG A C 1
ATOM 1014 O O . ARG A 1 131 ? 4.447 -9.064 -9.746 1.00 81.19 131 ARG A O 1
ATOM 1021 N N . VAL A 1 132 ? 6.093 -7.563 -9.468 1.00 77.69 132 VAL A N 1
ATOM 1022 C CA . VAL A 1 132 ? 6.009 -6.969 -10.809 1.00 77.69 132 VAL A CA 1
ATOM 1023 C C . VAL A 1 132 ? 7.249 -7.381 -11.593 1.00 77.69 132 VAL A C 1
ATOM 1025 O O . VAL A 1 132 ? 8.371 -7.251 -11.088 1.00 77.69 132 VAL A O 1
ATOM 1028 N N . TYR A 1 133 ? 7.037 -7.874 -12.808 1.00 75.31 133 TYR A N 1
ATOM 1029 C CA . TYR A 1 133 ? 8.085 -8.314 -13.723 1.00 75.31 133 TYR A CA 1
ATOM 1030 C C . TYR A 1 133 ? 8.256 -7.298 -14.853 1.00 75.31 133 TYR A C 1
ATOM 1032 O O . TYR A 1 133 ? 7.298 -6.646 -15.260 1.00 75.31 133 TYR A O 1
ATOM 1040 N N . TYR A 1 134 ? 9.489 -7.150 -15.339 1.00 72.12 134 TYR A N 1
ATOM 1041 C CA . TYR A 1 134 ? 9.760 -6.342 -16.525 1.00 72.12 134 TYR A CA 1
ATOM 1042 C C . TYR A 1 134 ? 9.272 -7.091 -17.765 1.00 72.12 134 TYR A C 1
ATOM 1044 O O . TYR A 1 134 ? 9.740 -8.200 -18.024 1.00 72.12 134 TYR A O 1
ATOM 1052 N N . VAL A 1 135 ? 8.371 -6.479 -18.529 1.00 74.69 135 VAL A N 1
ATOM 1053 C CA . VAL A 1 135 ? 7.922 -6.974 -19.833 1.00 74.69 135 VAL A CA 1
ATOM 1054 C C . VAL A 1 135 ? 8.448 -6.000 -20.879 1.00 74.69 135 VAL A C 1
ATOM 1056 O O . VAL A 1 135 ? 8.084 -4.832 -20.872 1.00 74.69 135 VAL A O 1
ATOM 1059 N N . ARG A 1 136 ? 9.353 -6.468 -21.746 1.00 64.31 136 ARG A N 1
ATOM 1060 C CA . ARG A 1 136 ? 10.040 -5.626 -22.744 1.00 64.31 136 ARG A CA 1
ATOM 1061 C C . ARG A 1 136 ? 9.127 -5.181 -23.899 1.00 64.31 136 ARG A C 1
ATOM 1063 O O . ARG A 1 136 ? 9.500 -4.285 -24.639 1.00 64.31 136 ARG A O 1
ATOM 1070 N N . SER A 1 137 ? 7.994 -5.850 -24.097 1.00 57.22 137 SER A N 1
ATOM 1071 C CA . SER A 1 137 ? 7.182 -5.787 -25.320 1.00 57.22 137 SER A CA 1
ATOM 1072 C C . SER A 1 137 ? 5.834 -5.073 -25.160 1.00 57.22 137 SER A C 1
ATOM 1074 O O . SER A 1 137 ? 4.900 -5.426 -25.875 1.00 57.22 137 SER A O 1
ATOM 1076 N N . LEU A 1 138 ? 5.704 -4.157 -24.197 1.00 51.50 138 LEU A N 1
ATOM 1077 C CA . LEU A 1 138 ? 4.510 -3.322 -24.024 1.00 51.50 138 LEU A CA 1
ATOM 1078 C C . LEU A 1 138 ? 4.767 -1.915 -24.555 1.00 51.50 138 LEU A C 1
ATOM 1080 O O . LEU A 1 138 ? 5.876 -1.403 -24.280 1.00 51.50 138 LEU A O 1
#

Sequence (1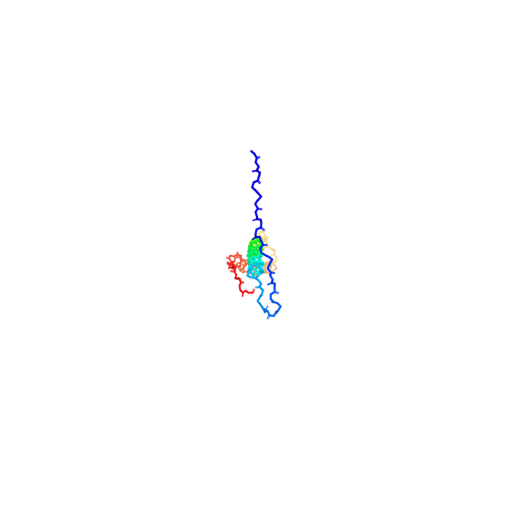38 aa):
MATTAARSGARPISAVKGSNFEPKRIRKARRKLMVRGALGNVIADAKMAKEDRQEFYRNLRRIKLQRRQLAKEMAVLAGMTQGLIGSVQHIANRYPDFTATSLDEARETAKAAHASVSVAADEFQMFARVRVYYVRSL

Secondary structure (DSSP, 8-state):
----------------TT-----HHHHHHHHHHHHHHHHHHHHHHHHHHHHHHHHHHHHHHHHHHHHHHHHHHHHHHHHHHHHHHHHHHHHHHH-TTS-HHHHHHHHHHHHHHHHHHHHHHHHHHHHHH------TT-

Radius of gyration: 40.02 Å; chains: 1; bounding box: 106×16×105 Å

pLDDT: mean 79.74, std 14.99, range [38.44, 95.94]

Foldseek 3Di:
DDDDDDPPPPDPPPDDPPDPDDPPVVVVVVVVVVVVVVVVVVVVVVVVVVVVVVVVVVVVVVVLVVLVVVLVVLVVVLVVLVVQLVVLVVCCVVCVVPPPVVSVVSNVVSVVSSVVSVVVSVVSVVVSPDDDDDDPPD